Protein AF-A0A3P7PQA8-F1 (afdb_monomer)

Foldseek 3Di:
DADDDDDDDDDDVVPPVVVLVCQQVVPPDDPVDPRQEAEAEDQDAECQVEANHHPDHRQEYEYEHAHHHDCVRNYDPNHWDYFYLPDDDDPDPVVNVVSRVVRVVVRVVD

Radius of gyration: 13.87 Å; Cα contacts (8 Å, |Δi|>4): 162; chains: 1; bounding box: 32×35×35 Å

Solvent-accessible surface area (backbone atoms only — not comparable to full-atom values): 6742 Å² total; per-residue (Å²): 134,89,44,81,70,90,83,83,77,84,77,47,98,68,44,70,62,44,50,52,48,42,61,28,63,62,71,89,64,61,91,85,69,75,41,45,45,44,76,47,80,41,65,62,48,72,39,60,92,44,66,71,62,47,75,62,86,45,75,33,35,31,36,37,33,63,37,75,60,51,60,71,66,26,50,55,76,92,42,30,39,78,32,69,52,86,69,84,81,57,101,43,67,72,58,40,52,49,53,52,50,52,37,54,54,52,40,77,74,110

Secondary structure (DSSP, 8-state):
---------S--TTTHHHHHHHHHH-----TT----EEEEEE--SB-TT-----SS--SEEEEEE-SSSB-TTTS-TTTEEEEE--SPPPS-HHHHHHHHHHHHHHHT--

Sequence (110 aa):
MMAFRLLSTVHPPGGNEDVFLAINKNKTRVPDDKANCLVFLSAMTNVTEYKLDPVYDYDWIVAVKLAGGDFSGLVDKKRGTVVEVSEPFYDEENKNANIIYNAIRKGFQS

pLDDT: mean 77.58, std 13.38, range [44.66, 94.62]

Mean predicted aligned error: 7.68 Å

Structure (mmCIF, N/CA/C/O backbone):
data_AF-A0A3P7PQA8-F1
#
_entry.id   AF-A0A3P7PQA8-F1
#
loop_
_atom_site.group_PDB
_atom_site.id
_atom_site.type_symbol
_atom_site.label_atom_id
_atom_site.label_alt_id
_atom_site.label_comp_id
_atom_site.label_asym_id
_atom_site.label_entity_id
_atom_site.label_seq_id
_atom_site.pdbx_PDB_ins_code
_atom_site.Cartn_x
_atom_site.Cartn_y
_atom_site.Cartn_z
_atom_site.occupancy
_atom_site.B_iso_or_equiv
_atom_site.auth_seq_id
_atom_site.auth_comp_id
_atom_site.auth_asym_id
_atom_site.auth_atom_id
_atom_site.pdbx_PDB_model_num
ATOM 1 N N . MET A 1 1 ? 6.438 -18.444 1.799 1.00 44.66 1 MET A N 1
ATOM 2 C CA . MET A 1 1 ? 6.989 -17.612 2.890 1.00 44.66 1 MET A CA 1
ATOM 3 C C . MET A 1 1 ? 6.898 -16.166 2.427 1.00 44.66 1 MET A C 1
ATOM 5 O O . MET A 1 1 ? 7.478 -15.863 1.397 1.00 44.66 1 MET A O 1
ATOM 9 N N . MET A 1 2 ? 6.090 -15.321 3.077 1.00 49.44 2 MET A N 1
ATOM 10 C CA . MET A 1 2 ? 6.000 -13.893 2.732 1.00 49.44 2 MET A CA 1
ATOM 11 C C . MET A 1 2 ? 7.107 -13.142 3.472 1.00 49.44 2 MET A C 1
ATOM 13 O O . MET A 1 2 ? 7.122 -13.134 4.701 1.00 49.44 2 MET A O 1
ATOM 17 N N . ALA A 1 3 ? 8.032 -12.538 2.731 1.00 49.31 3 ALA A N 1
ATOM 18 C CA . ALA A 1 3 ? 9.006 -11.606 3.281 1.00 49.31 3 ALA A CA 1
ATOM 19 C C . ALA A 1 3 ? 8.458 -10.182 3.138 1.00 49.31 3 ALA A C 1
ATOM 21 O O . ALA A 1 3 ? 8.029 -9.791 2.052 1.00 49.31 3 ALA A O 1
ATOM 22 N N . PHE A 1 4 ? 8.475 -9.421 4.232 1.00 52.81 4 PHE A N 1
ATOM 23 C CA . PHE A 1 4 ? 8.078 -8.016 4.272 1.00 52.81 4 PHE A CA 1
ATOM 24 C C . PHE A 1 4 ? 9.304 -7.166 4.574 1.00 52.81 4 PHE A C 1
ATOM 26 O O . PHE A 1 4 ? 10.042 -7.455 5.514 1.00 52.81 4 PHE A O 1
ATOM 33 N N . ARG A 1 5 ? 9.508 -6.097 3.803 1.00 55.78 5 ARG A N 1
ATOM 34 C CA . ARG A 1 5 ? 10.509 -5.077 4.120 1.00 55.78 5 ARG A CA 1
ATOM 35 C C . ARG A 1 5 ? 9.801 -3.749 4.318 1.00 55.78 5 ARG A C 1
ATOM 37 O O . ARG A 1 5 ? 9.107 -3.283 3.418 1.00 55.78 5 ARG A O 1
ATOM 44 N N . LEU A 1 6 ? 9.984 -3.158 5.495 1.00 55.28 6 LEU A N 1
ATOM 45 C CA . LEU A 1 6 ? 9.442 -1.844 5.805 1.00 55.28 6 LEU A CA 1
ATOM 46 C C . LEU A 1 6 ? 10.293 -0.781 5.102 1.00 55.28 6 LEU A C 1
ATOM 48 O O . LEU A 1 6 ? 11.485 -0.645 5.379 1.00 55.28 6 LEU A O 1
ATOM 52 N N . LEU A 1 7 ? 9.683 -0.039 4.183 1.00 56.41 7 LEU A N 1
ATOM 53 C CA . LEU A 1 7 ? 10.243 1.196 3.647 1.00 56.41 7 LEU A CA 1
ATOM 54 C C . LEU A 1 7 ? 9.614 2.347 4.433 1.00 56.41 7 LEU A C 1
ATOM 56 O O . LEU A 1 7 ? 8.512 2.780 4.114 1.00 56.41 7 LEU A O 1
ATOM 60 N N . SER A 1 8 ? 10.273 2.804 5.500 1.00 50.94 8 SER A N 1
ATOM 61 C CA . SER A 1 8 ? 9.807 3.970 6.255 1.00 50.94 8 SER A CA 1
ATOM 62 C C . SER A 1 8 ? 10.512 5.230 5.759 1.00 50.94 8 SER A C 1
ATOM 64 O O . SER A 1 8 ? 11.721 5.373 5.937 1.00 50.94 8 SER A O 1
ATOM 66 N N . THR A 1 9 ? 9.762 6.170 5.193 1.00 52.25 9 THR A N 1
ATOM 67 C CA . THR A 1 9 ? 10.212 7.557 5.026 1.00 52.25 9 THR A CA 1
ATOM 68 C C . THR A 1 9 ? 9.350 8.436 5.917 1.00 52.25 9 THR A C 1
ATOM 70 O O . THR A 1 9 ? 8.212 8.755 5.577 1.00 52.25 9 THR A O 1
ATOM 73 N N . VAL A 1 10 ? 9.873 8.795 7.088 1.00 49.50 10 VAL A N 1
ATOM 74 C CA . VAL A 1 10 ? 9.241 9.775 7.974 1.00 49.50 10 VAL A CA 1
ATOM 75 C C . VAL A 1 10 ? 9.736 11.148 7.516 1.00 49.50 10 VAL A C 1
ATOM 77 O O . VAL A 1 10 ? 10.878 11.494 7.782 1.00 49.50 10 VAL A O 1
ATOM 80 N N . HIS A 1 11 ? 8.898 11.881 6.772 1.00 53.12 11 HIS A N 1
ATOM 81 C CA . HIS A 1 11 ? 9.152 13.252 6.291 1.00 53.12 11 HIS A CA 1
ATOM 82 C C . HIS A 1 11 ? 10.436 13.444 5.451 1.00 53.12 11 HIS A C 1
ATOM 84 O O . HIS A 1 11 ? 11.441 13.950 5.954 1.00 53.12 11 HIS A O 1
ATOM 90 N N . PRO A 1 12 ? 10.437 13.097 4.151 1.00 58.09 12 PRO A N 1
ATOM 91 C CA . PRO A 1 12 ? 11.517 13.533 3.276 1.00 58.09 12 PRO A CA 1
ATOM 92 C C . PRO A 1 12 ? 11.457 15.060 3.052 1.00 58.09 12 PRO A C 1
ATOM 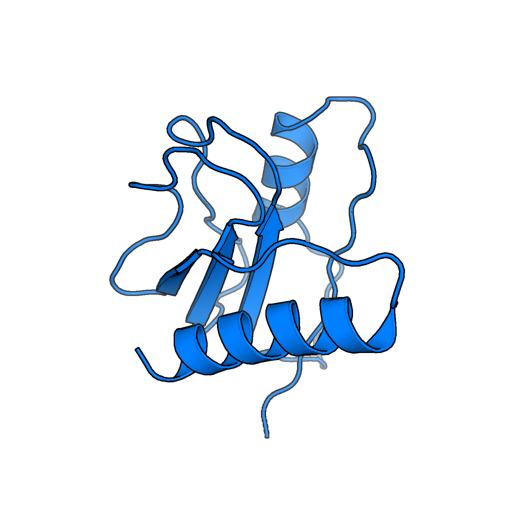94 O O . PRO A 1 12 ? 10.372 15.650 3.083 1.00 58.09 12 PRO A O 1
ATOM 97 N N . PRO A 1 13 ? 12.609 15.713 2.826 1.00 57.66 13 PRO A N 1
ATOM 98 C CA . PRO A 1 13 ? 12.714 17.171 2.737 1.00 57.66 13 PRO A CA 1
ATOM 99 C C . PRO A 1 13 ? 11.870 17.815 1.617 1.00 57.66 13 PRO A C 1
ATOM 101 O O . PRO A 1 13 ? 11.534 18.989 1.745 1.00 57.66 13 PRO A O 1
ATOM 104 N N . GLY A 1 14 ? 11.484 17.079 0.567 1.00 62.34 14 GLY A N 1
ATOM 105 C CA . GLY A 1 14 ? 10.586 17.526 -0.509 1.00 62.34 14 GLY A CA 1
ATOM 106 C C . GLY A 1 14 ? 9.121 17.085 -0.377 1.00 62.34 14 GLY A C 1
ATOM 107 O O . GLY A 1 14 ? 8.363 17.178 -1.339 1.00 62.34 14 GLY A O 1
ATOM 108 N N . GLY A 1 15 ? 8.682 16.609 0.793 1.00 71.81 15 GLY A N 1
ATOM 109 C CA . GLY A 1 15 ? 7.272 16.280 1.037 1.00 71.81 15 GLY A CA 1
ATOM 110 C C . GLY A 1 15 ? 6.790 15.013 0.316 1.00 71.81 15 GLY A C 1
ATOM 111 O O . GLY A 1 15 ? 7.522 14.035 0.186 1.00 71.81 15 GLY A O 1
ATOM 112 N N . ASN A 1 16 ? 5.525 14.981 -0.112 1.00 72.62 16 ASN A N 1
ATOM 113 C CA . ASN A 1 16 ? 4.900 13.758 -0.637 1.00 72.62 16 ASN A CA 1
ATOM 114 C C . ASN A 1 16 ? 5.569 13.254 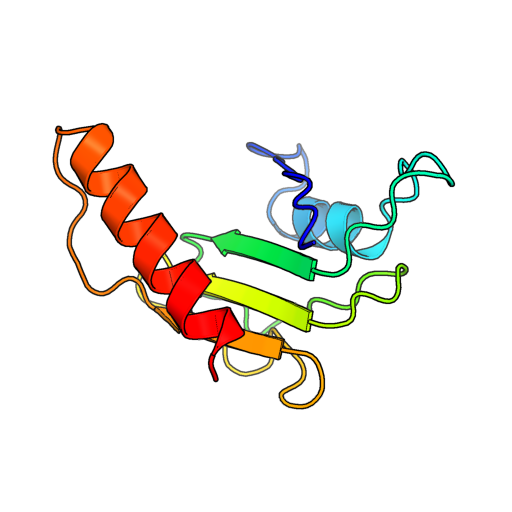-1.925 1.00 72.62 16 ASN A C 1
ATOM 116 O O . ASN A 1 16 ? 5.753 12.047 -2.077 1.00 72.62 16 ASN A O 1
ATOM 120 N N . GLU A 1 17 ? 5.975 14.163 -2.816 1.00 76.31 17 GLU A N 1
ATOM 121 C CA . GLU A 1 17 ? 6.636 13.829 -4.083 1.00 76.31 17 GLU A CA 1
ATOM 122 C C . GLU A 1 17 ? 7.898 12.991 -3.851 1.00 76.31 17 GLU A C 1
ATOM 124 O O . GLU A 1 17 ? 8.070 11.949 -4.482 1.00 76.31 17 GLU A O 1
ATOM 129 N N . ASP A 1 18 ? 8.721 13.368 -2.873 1.00 74.88 18 ASP A N 1
ATOM 130 C CA . ASP A 1 18 ? 9.938 12.637 -2.525 1.00 74.88 18 ASP A CA 1
ATOM 131 C C . ASP A 1 18 ? 9.655 11.237 -1.963 1.00 74.88 18 ASP A C 1
ATOM 133 O O . ASP A 1 18 ? 10.449 10.323 -2.186 1.00 74.88 18 ASP A O 1
ATOM 137 N N . VAL A 1 19 ? 8.532 11.032 -1.260 1.00 75.62 19 VAL A N 1
ATOM 138 C CA . VAL A 1 19 ? 8.125 9.695 -0.784 1.00 75.62 19 VAL A CA 1
ATOM 139 C C . VAL A 1 19 ? 7.834 8.788 -1.975 1.00 75.62 19 VAL A C 1
ATOM 141 O O . VAL A 1 19 ? 8.357 7.675 -2.052 1.00 75.62 19 VAL A O 1
ATOM 144 N N . PHE A 1 20 ? 7.026 9.261 -2.925 1.00 76.75 20 PHE A N 1
ATOM 145 C CA . PHE A 1 20 ? 6.698 8.499 -4.130 1.00 76.75 20 PHE A CA 1
ATOM 146 C C . PHE A 1 20 ? 7.920 8.297 -5.017 1.00 76.75 20 PHE A C 1
ATOM 148 O O . PHE A 1 20 ? 8.131 7.201 -5.534 1.00 76.75 20 PHE A O 1
ATOM 155 N N . LEU A 1 21 ? 8.770 9.316 -5.139 1.00 78.00 21 LEU A N 1
ATOM 156 C CA . LEU A 1 21 ? 10.039 9.229 -5.842 1.00 78.00 21 LEU A CA 1
ATOM 157 C C . LEU A 1 21 ? 10.939 8.170 -5.213 1.00 78.00 21 LEU A C 1
ATOM 159 O O . LEU A 1 21 ? 11.511 7.356 -5.934 1.00 78.00 21 LEU A O 1
ATOM 163 N N . ALA A 1 22 ? 11.040 8.159 -3.883 1.00 76.12 22 ALA A N 1
ATOM 164 C CA . ALA A 1 22 ? 11.790 7.161 -3.150 1.00 76.12 22 ALA A CA 1
ATOM 165 C C . ALA A 1 22 ? 11.202 5.779 -3.413 1.00 76.12 22 ALA A C 1
ATOM 167 O O . ALA A 1 22 ? 11.929 4.943 -3.914 1.00 76.12 22 ALA A O 1
ATOM 168 N N . ILE A 1 23 ? 9.912 5.529 -3.186 1.00 77.12 23 ILE A N 1
ATOM 169 C CA . ILE A 1 23 ? 9.297 4.208 -3.417 1.00 77.12 23 ILE A CA 1
ATOM 170 C C . ILE A 1 23 ? 9.501 3.737 -4.861 1.00 77.12 23 ILE A C 1
ATOM 172 O O . ILE A 1 23 ? 9.925 2.602 -5.089 1.00 77.12 23 ILE A O 1
ATOM 176 N N . ASN A 1 24 ? 9.258 4.623 -5.826 1.00 76.62 24 ASN A N 1
ATOM 177 C CA . ASN A 1 24 ? 9.318 4.276 -7.237 1.00 76.62 24 ASN A CA 1
ATOM 178 C C . ASN A 1 24 ? 10.763 4.076 -7.713 1.00 76.62 24 ASN A C 1
ATOM 180 O O . ASN A 1 24 ? 11.019 3.177 -8.505 1.00 76.62 24 ASN A O 1
ATOM 184 N N . LYS A 1 25 ? 11.734 4.849 -7.203 1.00 73.69 25 LYS A N 1
ATOM 185 C CA . LYS A 1 25 ? 13.150 4.785 -7.614 1.00 73.69 25 LYS A CA 1
ATOM 186 C C . LYS A 1 25 ? 14.062 4.034 -6.647 1.00 73.69 25 LYS A C 1
ATOM 188 O O . LYS A 1 25 ? 15.259 3.950 -6.929 1.00 73.69 25 LYS A O 1
ATOM 193 N N . ASN A 1 26 ? 13.569 3.530 -5.515 1.00 65.06 26 ASN A N 1
ATOM 194 C CA . ASN A 1 26 ? 14.429 2.945 -4.493 1.00 65.06 26 ASN A CA 1
ATOM 195 C C . ASN A 1 26 ? 15.146 1.739 -5.091 1.00 65.06 26 ASN A C 1
ATOM 197 O O . ASN A 1 26 ? 14.518 0.726 -5.356 1.00 65.06 26 ASN A O 1
ATOM 201 N N . LYS A 1 27 ? 16.464 1.839 -5.282 1.00 55.47 27 LYS A N 1
ATOM 202 C CA . LYS A 1 27 ? 17.321 0.735 -5.731 1.00 55.47 27 LYS A CA 1
ATOM 203 C C . LYS A 1 27 ? 18.057 0.056 -4.573 1.00 55.47 27 LYS A C 1
ATOM 205 O O . LYS A 1 27 ? 18.772 -0.903 -4.819 1.00 55.47 27 LYS A O 1
ATOM 210 N N . THR A 1 28 ? 17.864 0.482 -3.318 1.00 51.16 28 THR A N 1
ATOM 211 C CA . THR A 1 28 ? 18.608 0.008 -2.118 1.00 51.16 28 THR A CA 1
ATOM 212 C C . THR A 1 28 ? 18.215 -1.400 -1.641 1.00 51.16 28 THR A C 1
ATOM 214 O O . THR A 1 28 ? 18.337 -1.773 -0.466 1.00 51.16 28 THR A O 1
ATOM 217 N N . ARG A 1 29 ? 17.725 -2.227 -2.561 1.00 53.41 29 ARG A N 1
ATOM 218 C CA . ARG A 1 29 ? 17.501 -3.640 -2.315 1.00 53.41 29 ARG A CA 1
ATOM 219 C C . ARG A 1 29 ? 18.820 -4.384 -2.444 1.00 53.41 29 ARG A C 1
ATOM 221 O O . ARG A 1 29 ? 19.506 -4.259 -3.453 1.00 53.41 29 ARG A O 1
ATOM 228 N N . VAL A 1 30 ? 19.150 -5.159 -1.417 1.00 50.62 30 VAL A N 1
ATOM 229 C CA . VAL A 1 30 ? 20.173 -6.196 -1.528 1.00 50.62 30 VAL A CA 1
ATOM 230 C C . VAL A 1 30 ? 19.585 -7.281 -2.450 1.00 50.62 30 VAL A C 1
ATOM 232 O O . VAL A 1 30 ? 18.434 -7.664 -2.222 1.00 50.62 30 VAL A O 1
ATOM 235 N N . PRO A 1 31 ? 20.298 -7.733 -3.500 1.00 51.28 31 PRO A N 1
ATOM 236 C CA . PRO A 1 31 ? 19.775 -8.648 -4.525 1.00 51.28 31 PRO A CA 1
ATOM 237 C C . PRO A 1 31 ? 19.141 -9.948 -4.001 1.00 51.28 31 PRO A C 1
ATOM 239 O O . PRO A 1 31 ? 18.288 -10.519 -4.680 1.00 51.28 31 PRO A O 1
ATOM 242 N N . ASP A 1 32 ? 19.514 -10.381 -2.795 1.00 53.38 32 ASP A N 1
ATOM 243 C CA . ASP A 1 32 ? 19.097 -11.663 -2.220 1.00 53.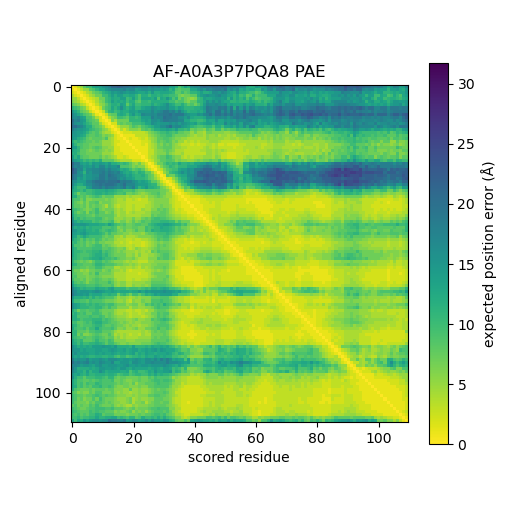38 32 ASP A CA 1
ATOM 244 C C . ASP A 1 32 ? 17.791 -11.607 -1.403 1.00 53.38 32 ASP A C 1
ATOM 246 O O . ASP A 1 32 ? 17.189 -12.649 -1.150 1.00 53.38 32 ASP A O 1
ATOM 250 N N . ASP A 1 33 ? 17.272 -10.416 -1.075 1.00 58.00 33 ASP A N 1
ATOM 251 C CA . ASP A 1 33 ? 16.018 -10.258 -0.319 1.00 58.00 33 ASP A CA 1
ATOM 252 C C . ASP A 1 33 ? 14.835 -9.927 -1.243 1.00 58.00 33 ASP A C 1
ATOM 254 O O . ASP A 1 33 ? 14.366 -8.782 -1.362 1.00 58.00 33 ASP A O 1
ATOM 258 N N . LYS A 1 34 ? 14.318 -10.965 -1.907 1.00 61.56 34 LYS A N 1
ATOM 259 C CA . LYS A 1 34 ? 13.078 -10.921 -2.699 1.00 61.56 34 LYS A CA 1
ATOM 260 C C . LYS A 1 34 ? 11.853 -10.813 -1.780 1.00 61.56 34 LYS A C 1
ATOM 262 O O . LYS A 1 34 ? 11.169 -11.791 -1.506 1.00 61.56 34 LYS A O 1
ATOM 267 N N . ALA A 1 35 ? 11.561 -9.620 -1.271 1.00 71.62 35 ALA A N 1
ATOM 268 C CA . ALA A 1 35 ? 10.226 -9.339 -0.732 1.00 71.62 35 ALA A CA 1
ATOM 269 C C . ALA A 1 35 ? 9.216 -9.318 -1.895 1.00 71.62 35 ALA A C 1
ATOM 271 O O . ALA A 1 35 ? 9.328 -8.516 -2.824 1.00 71.62 35 ALA A O 1
ATOM 272 N N . ASN A 1 36 ? 8.233 -10.199 -1.845 1.00 81.44 36 ASN A N 1
ATOM 273 C CA . ASN A 1 36 ? 7.258 -10.337 -2.924 1.00 81.44 36 ASN A CA 1
ATOM 274 C C . ASN A 1 36 ? 6.174 -9.254 -2.871 1.00 81.44 36 ASN A C 1
ATOM 276 O O . ASN A 1 36 ? 5.483 -9.024 -3.853 1.00 81.44 36 ASN A O 1
ATOM 280 N N . CYS A 1 37 ? 6.041 -8.559 -1.739 1.00 84.62 37 CYS A N 1
ATOM 281 C CA . CYS A 1 37 ? 4.950 -7.622 -1.508 1.00 84.62 37 CYS A CA 1
ATOM 282 C C . CYS A 1 37 ? 5.449 -6.237 -1.089 1.00 84.62 37 CYS A C 1
ATOM 284 O O . CYS A 1 37 ? 6.433 -6.116 -0.351 1.00 84.62 37 CYS A O 1
ATOM 286 N N . LEU A 1 38 ? 4.718 -5.203 -1.505 1.00 86.31 38 LEU A N 1
ATOM 287 C CA . LEU A 1 38 ? 4.877 -3.830 -1.030 1.00 86.31 38 LEU A CA 1
ATOM 288 C C . LEU A 1 38 ? 3.662 -3.449 -0.184 1.00 86.31 38 LEU A C 1
ATOM 290 O O . LEU A 1 38 ? 2.524 -3.633 -0.609 1.00 86.31 38 LEU A O 1
ATOM 294 N N . VAL A 1 39 ? 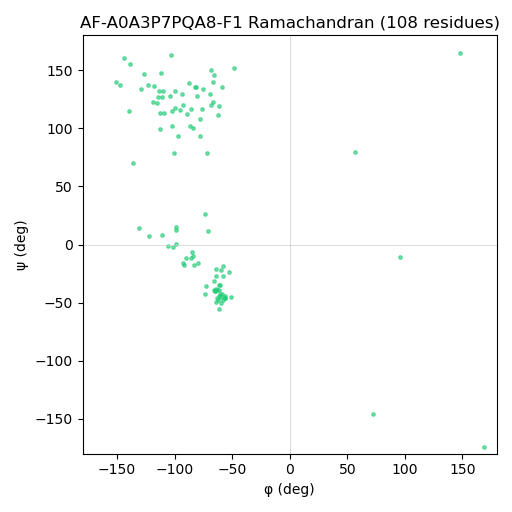3.902 -2.881 0.995 1.00 88.81 39 VAL A N 1
ATOM 295 C CA . VAL A 1 39 ? 2.848 -2.271 1.812 1.00 88.81 39 VAL A CA 1
ATOM 296 C C . VAL A 1 39 ? 3.131 -0.779 1.914 1.00 88.81 39 VAL A C 1
ATOM 298 O O . VAL A 1 39 ? 4.196 -0.384 2.384 1.00 88.81 39 VAL A O 1
ATOM 301 N N . PHE A 1 40 ? 2.183 0.040 1.472 1.00 88.19 40 PHE A N 1
ATOM 302 C CA . PHE A 1 40 ? 2.239 1.495 1.576 1.00 88.19 40 PHE A CA 1
ATOM 303 C C . PHE A 1 40 ? 1.216 1.959 2.606 1.00 88.19 40 PHE A C 1
ATOM 305 O O . PHE A 1 40 ? 0.023 1.806 2.378 1.00 88.19 40 PHE A O 1
ATOM 312 N N . LEU A 1 41 ? 1.657 2.510 3.734 1.00 88.00 41 LEU A N 1
ATOM 313 C CA . LEU A 1 41 ? 0.766 3.042 4.765 1.00 88.00 41 LEU A CA 1
ATOM 314 C C . LEU A 1 41 ? 0.755 4.564 4.686 1.00 88.00 41 LEU A C 1
ATOM 316 O O . LEU A 1 41 ? 1.818 5.182 4.711 1.00 88.00 41 LEU A O 1
ATOM 320 N N . SER A 1 42 ? -0.428 5.169 4.609 1.00 84.75 42 SER A N 1
ATOM 321 C CA . SER A 1 42 ? -0.537 6.619 4.488 1.00 84.75 42 SER A CA 1
ATOM 322 C C . SER A 1 42 ? -1.775 7.179 5.176 1.00 84.75 42 SER A C 1
ATOM 324 O O . SER A 1 42 ? -2.874 6.640 5.060 1.00 84.75 42 SER A O 1
ATOM 326 N N . ALA A 1 43 ? -1.580 8.299 5.872 1.00 84.56 43 ALA A N 1
ATOM 327 C CA . ALA A 1 43 ? -2.638 9.151 6.412 1.00 84.56 43 ALA A CA 1
ATOM 328 C C . ALA A 1 43 ? -2.914 10.376 5.513 1.00 84.56 43 ALA A C 1
ATOM 330 O O . ALA A 1 43 ? -3.570 11.323 5.939 1.00 84.56 43 ALA A O 1
ATOM 331 N N . MET A 1 44 ? -2.381 10.396 4.286 1.00 82.88 44 MET A N 1
ATOM 332 C CA . MET A 1 44 ? -2.646 11.469 3.325 1.00 82.88 44 MET A CA 1
ATOM 333 C C . MET A 1 44 ? -4.113 11.445 2.896 1.00 82.88 44 MET A C 1
ATOM 335 O O . MET A 1 44 ? -4.671 10.381 2.646 1.00 82.88 44 MET A O 1
ATOM 339 N N . THR A 1 45 ? -4.725 12.619 2.768 1.00 79.56 45 THR A N 1
ATOM 340 C CA . THR A 1 45 ? -6.146 12.753 2.413 1.00 79.56 45 THR A CA 1
ATOM 341 C C . THR A 1 45 ? -6.389 12.877 0.908 1.00 79.56 45 THR A C 1
ATO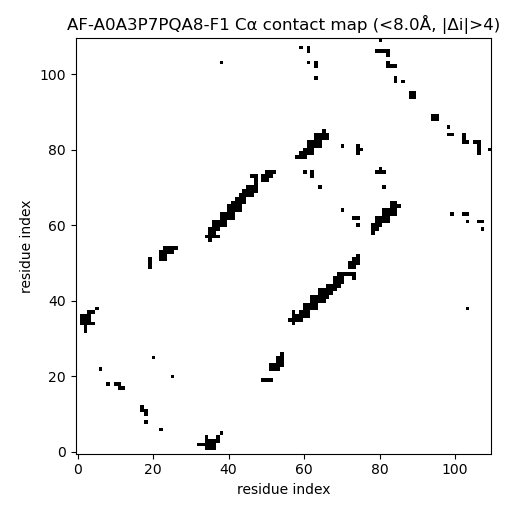M 343 O O . THR A 1 45 ? -7.501 12.641 0.440 1.00 79.56 45 THR A O 1
ATOM 346 N N . ASN A 1 46 ? -5.359 13.217 0.132 1.00 73.75 46 ASN A N 1
ATOM 347 C CA . ASN A 1 46 ? -5.437 13.307 -1.319 1.00 73.75 46 ASN A CA 1
ATOM 348 C C . ASN A 1 46 ? -4.168 12.728 -1.947 1.00 73.75 46 ASN A C 1
ATOM 350 O O . ASN A 1 46 ? -3.078 13.256 -1.736 1.00 73.75 46 ASN A O 1
ATOM 354 N N . VAL A 1 47 ? -4.315 11.629 -2.686 1.00 79.50 47 VAL A N 1
ATOM 355 C CA . VAL A 1 47 ? -3.207 10.971 -3.393 1.00 79.50 47 VAL A CA 1
ATOM 356 C C . VAL A 1 47 ? -3.547 10.665 -4.851 1.00 79.50 47 VAL A C 1
ATOM 358 O O . VAL A 1 47 ? -2.824 9.916 -5.497 1.00 79.50 47 VAL A O 1
ATOM 361 N N . THR A 1 48 ? -4.620 11.247 -5.393 1.00 79.69 48 THR A N 1
ATOM 362 C CA . THR A 1 48 ? -5.104 10.953 -6.755 1.00 79.69 48 THR A CA 1
ATOM 363 C C . THR A 1 48 ? -4.116 11.355 -7.850 1.00 79.69 48 THR A C 1
ATOM 365 O O . THR A 1 48 ? -4.192 10.860 -8.970 1.00 79.69 48 THR A O 1
ATOM 368 N N . GLU A 1 49 ? -3.195 12.269 -7.541 1.00 82.56 49 GLU A N 1
ATOM 369 C CA . GLU A 1 49 ? -2.125 12.714 -8.441 1.00 82.56 49 GLU A CA 1
ATOM 370 C C . GLU A 1 49 ? -0.889 11.796 -8.421 1.00 82.56 49 GLU A C 1
ATOM 372 O O . GLU A 1 49 ? -0.012 11.925 -9.274 1.00 82.56 49 GLU A O 1
ATOM 377 N N . TYR A 1 50 ? -0.827 10.842 -7.486 1.00 83.94 50 TYR A N 1
ATOM 378 C CA . TYR A 1 50 ? 0.296 9.924 -7.334 1.00 83.94 50 TYR A CA 1
ATOM 379 C C . TYR A 1 50 ? -0.095 8.494 -7.688 1.00 83.94 50 TYR A C 1
ATOM 381 O O . TYR A 1 50 ? -1.205 8.028 -7.434 1.00 83.94 50 TYR A O 1
ATOM 389 N N . LYS A 1 51 ? 0.875 7.761 -8.233 1.00 89.38 51 LYS A N 1
ATOM 390 C CA . LYS A 1 51 ? 0.752 6.335 -8.515 1.00 89.38 51 LYS A CA 1
ATOM 391 C C . LYS A 1 51 ? 1.945 5.587 -7.938 1.00 89.38 51 LYS A C 1
ATOM 393 O O . LYS A 1 51 ? 3.097 5.993 -8.115 1.00 89.38 51 LYS A O 1
ATOM 398 N N . LEU A 1 52 ? 1.655 4.481 -7.263 1.00 88.06 52 LEU A N 1
ATOM 399 C CA . LEU A 1 52 ? 2.659 3.510 -6.863 1.00 88.06 52 LEU A CA 1
ATOM 400 C C . LEU A 1 52 ? 3.019 2.673 -8.088 1.00 88.06 52 LEU A C 1
ATOM 402 O O . LEU A 1 52 ? 2.231 1.848 -8.552 1.00 88.06 52 LEU A O 1
ATOM 406 N N . ASP A 1 53 ? 4.215 2.917 -8.608 1.00 87.56 53 ASP A N 1
ATOM 407 C CA . ASP A 1 53 ? 4.808 2.167 -9.711 1.00 87.56 53 ASP A CA 1
ATOM 408 C C . ASP A 1 53 ? 6.276 1.876 -9.370 1.00 87.56 53 ASP A C 1
ATOM 410 O O . ASP A 1 53 ? 7.198 2.516 -9.889 1.00 87.56 53 ASP A O 1
ATOM 414 N N . PRO A 1 54 ? 6.509 0.984 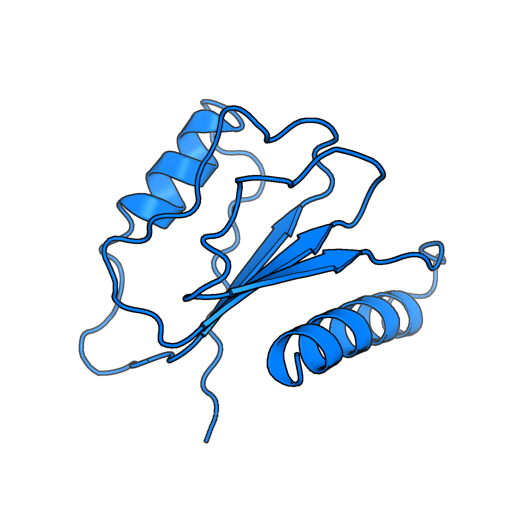-8.389 1.00 84.25 54 PRO A N 1
ATOM 415 C CA . PRO A 1 54 ? 7.853 0.614 -7.986 1.00 84.25 54 PRO A CA 1
ATOM 416 C C . PRO A 1 54 ? 8.636 0.020 -9.159 1.00 84.25 54 PRO A C 1
ATOM 418 O O . PRO A 1 54 ? 8.150 -0.868 -9.854 1.00 84.25 54 PRO A O 1
ATOM 421 N N . VAL A 1 55 ? 9.893 0.451 -9.325 1.00 80.56 55 VAL A N 1
ATOM 422 C CA . VAL A 1 55 ? 10.834 -0.143 -10.296 1.00 80.56 55 VAL A CA 1
ATOM 423 C C . VAL A 1 55 ? 11.039 -1.642 -10.050 1.00 80.56 55 VAL A C 1
ATOM 425 O O . VAL A 1 55 ? 11.354 -2.386 -10.978 1.00 80.56 55 VAL A O 1
ATOM 428 N N . TYR A 1 56 ? 10.868 -2.096 -8.807 1.00 77.81 56 TYR A N 1
ATOM 429 C CA . TYR A 1 56 ? 10.853 -3.517 -8.492 1.00 77.81 56 TYR A CA 1
ATOM 430 C C . TYR A 1 56 ? 9.491 -4.136 -8.767 1.00 77.81 56 TYR A C 1
ATOM 432 O O . TYR A 1 56 ? 8.456 -3.607 -8.360 1.00 77.81 56 TYR A O 1
ATOM 440 N N . ASP A 1 57 ? 9.519 -5.311 -9.389 1.00 79.94 57 ASP A N 1
ATOM 441 C CA . ASP A 1 57 ? 8.318 -6.095 -9.623 1.00 79.94 57 ASP A CA 1
ATOM 442 C C . ASP A 1 57 ? 7.906 -6.805 -8.331 1.00 79.94 57 ASP A C 1
ATOM 444 O O . ASP A 1 57 ? 8.446 -7.848 -7.962 1.00 79.94 57 ASP A O 1
ATOM 448 N N . TYR A 1 58 ? 7.021 -6.156 -7.580 1.00 83.50 58 TYR A N 1
ATOM 449 C CA . TYR A 1 58 ? 6.312 -6.785 -6.477 1.00 83.50 58 TYR A CA 1
ATOM 450 C C . TYR A 1 58 ? 5.117 -7.553 -7.044 1.00 83.50 58 TYR A C 1
ATOM 452 O O . TYR A 1 58 ? 4.360 -7.007 -7.848 1.00 83.50 58 TYR A O 1
ATOM 460 N N . ASP A 1 59 ? 4.918 -8.780 -6.566 1.00 86.69 59 ASP A N 1
ATOM 461 C CA . ASP A 1 59 ? 3.775 -9.626 -6.916 1.00 86.69 59 ASP A CA 1
ATOM 462 C C . ASP A 1 59 ? 2.454 -8.952 -6.511 1.00 86.69 59 ASP A C 1
ATOM 464 O O . ASP A 1 59 ? 1.438 -9.097 -7.191 1.00 86.69 59 ASP A O 1
ATOM 468 N N . TRP A 1 60 ? 2.464 -8.214 -5.393 1.00 89.75 60 TRP A N 1
ATOM 469 C CA . TRP A 1 60 ? 1.278 -7.539 -4.871 1.00 89.75 60 TRP A CA 1
ATOM 470 C C . TRP A 1 60 ? 1.600 -6.272 -4.075 1.00 89.75 60 TRP A C 1
ATOM 472 O O . TRP A 1 60 ? 2.530 -6.239 -3.260 1.00 89.75 60 TRP A O 1
ATOM 482 N N . ILE A 1 61 ? 0.782 -5.238 -4.265 1.00 90.69 61 ILE A N 1
ATOM 483 C CA . ILE A 1 61 ? 0.857 -3.966 -3.544 1.00 90.69 61 ILE A CA 1
ATOM 484 C C . ILE A 1 61 ? -0.395 -3.800 -2.676 1.00 90.69 61 ILE A C 1
ATOM 486 O O . ILE A 1 61 ? -1.519 -3.851 -3.167 1.00 90.69 61 ILE A O 1
ATOM 490 N N . VAL A 1 62 ? -0.213 -3.542 -1.383 1.00 92.06 62 VAL A N 1
ATOM 491 C CA . VAL A 1 62 ? -1.303 -3.175 -0.470 1.00 92.06 62 VAL A CA 1
ATOM 492 C C . VAL A 1 62 ? -1.108 -1.733 -0.030 1.00 92.06 62 VAL A C 1
ATOM 494 O O . VAL A 1 62 ? -0.162 -1.423 0.693 1.00 92.06 62 VAL A O 1
ATOM 497 N N . ALA A 1 63 ? -2.010 -0.849 -0.443 1.00 91.38 63 ALA A N 1
ATOM 498 C CA . ALA A 1 63 ? -2.072 0.510 0.076 1.00 91.38 63 ALA A CA 1
ATOM 499 C C . ALA A 1 63 ? -3.055 0.569 1.251 1.00 91.38 63 ALA A C 1
ATOM 501 O O . ALA A 1 63 ? -4.235 0.269 1.101 1.00 91.38 63 ALA A O 1
ATOM 502 N N . VAL A 1 64 ? -2.564 0.954 2.423 1.00 91.00 64 VAL A N 1
ATOM 503 C CA . VAL A 1 64 ? -3.329 1.102 3.657 1.00 91.00 64 VAL A CA 1
ATOM 504 C C . VAL A 1 64 ? -3.605 2.579 3.889 1.00 91.00 64 VAL A C 1
ATOM 506 O O . VAL A 1 64 ? -2.694 3.375 4.127 1.00 91.00 64 VAL A O 1
ATOM 509 N N . LYS A 1 65 ? -4.882 2.927 3.844 1.00 89.81 65 LYS A N 1
ATOM 510 C CA . LYS A 1 65 ? -5.405 4.256 4.125 1.00 89.81 65 LYS A CA 1
ATOM 511 C C . LYS A 1 65 ? -5.713 4.364 5.622 1.00 89.81 65 LYS A C 1
ATOM 513 O O . LYS A 1 65 ? -6.607 3.679 6.114 1.00 89.81 65 LYS A O 1
ATOM 518 N N . LEU A 1 66 ? -4.951 5.197 6.335 1.00 86.25 66 LEU A N 1
ATOM 519 C CA . LEU A 1 66 ? -5.075 5.431 7.784 1.00 86.25 66 LEU A CA 1
ATOM 520 C C . LEU A 1 66 ? -5.997 6.612 8.127 1.00 86.25 66 LEU A C 1
ATOM 522 O O . LEU A 1 66 ? -6.411 6.755 9.272 1.00 86.25 66 LEU A O 1
ATOM 526 N N . ALA A 1 67 ? -6.298 7.469 7.152 1.00 78.50 67 ALA A N 1
ATOM 527 C CA . ALA A 1 67 ? -7.196 8.609 7.293 1.00 78.50 67 ALA A CA 1
ATOM 528 C C . ALA A 1 67 ? -8.084 8.727 6.048 1.00 78.50 67 ALA A C 1
ATOM 530 O O . ALA A 1 67 ? -7.703 8.258 4.977 1.00 78.50 67 ALA A O 1
ATOM 531 N N . GLY A 1 68 ? -9.263 9.347 6.178 1.00 70.81 68 GLY A N 1
ATOM 532 C CA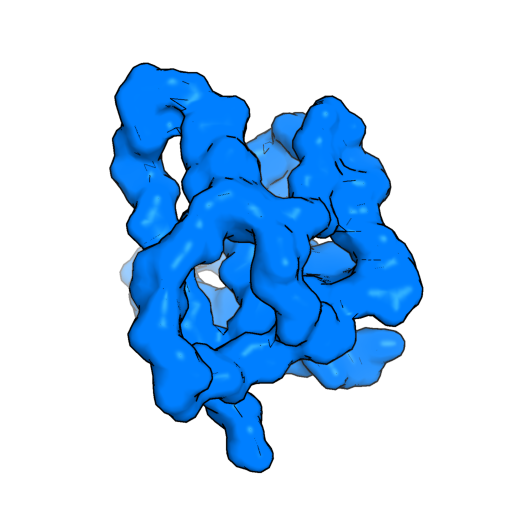 . GLY A 1 68 ? -10.174 9.616 5.056 1.00 70.81 68 GLY A CA 1
ATOM 533 C C . GLY A 1 68 ? -9.463 10.253 3.847 1.00 70.81 68 GLY A C 1
ATOM 534 O O . GLY A 1 68 ? -8.453 10.923 4.011 1.00 70.81 68 GLY A O 1
ATOM 535 N N . GLY A 1 69 ? -9.961 10.035 2.627 1.00 79.75 69 GLY A N 1
ATOM 536 C CA . GLY A 1 69 ? -9.271 10.449 1.400 1.00 79.75 69 GLY A CA 1
ATOM 537 C C . GLY A 1 69 ? -9.506 9.531 0.204 1.00 79.75 69 GLY A C 1
ATOM 538 O O . GLY A 1 69 ? -9.992 8.407 0.364 1.00 79.75 69 GLY A O 1
ATOM 539 N N . ASP A 1 70 ? -9.172 10.018 -0.989 1.00 85.94 70 ASP A N 1
ATOM 540 C CA . ASP A 1 70 ? -9.320 9.265 -2.235 1.00 85.94 70 ASP A CA 1
ATOM 541 C C . ASP A 1 70 ? -7.985 8.647 -2.674 1.00 85.94 70 ASP A C 1
ATOM 543 O O . ASP A 1 70 ? -7.004 9.345 -2.927 1.00 85.94 70 ASP A O 1
ATOM 547 N N . PHE A 1 71 ? -7.964 7.314 -2.718 1.00 89.62 71 PHE A N 1
ATOM 548 C CA . PHE A 1 71 ? -6.837 6.478 -3.149 1.00 89.62 71 PHE A CA 1
ATOM 549 C C . PHE A 1 71 ? -7.156 5.773 -4.477 1.00 89.62 71 PHE A C 1
ATOM 551 O O . PHE A 1 71 ? -6.418 4.886 -4.920 1.00 89.62 71 PHE A O 1
ATOM 558 N N . SER A 1 72 ? -8.276 6.130 -5.113 1.00 82.31 72 SER A N 1
ATOM 559 C CA . SER A 1 72 ? -8.634 5.622 -6.425 1.00 82.31 72 SER A CA 1
ATOM 560 C C . SER A 1 72 ? -7.556 6.044 -7.429 1.00 82.31 72 SER A C 1
ATOM 562 O O . SER A 1 72 ? -7.230 7.213 -7.587 1.00 82.31 72 SER A O 1
ATOM 564 N N . GLY A 1 73 ? -6.912 5.054 -8.049 1.00 86.88 73 GLY A N 1
ATOM 565 C CA . GLY A 1 73 ? -5.805 5.280 -8.985 1.00 86.88 73 GLY A CA 1
ATOM 566 C C . GLY A 1 73 ? -4.398 5.174 -8.390 1.00 86.88 73 GLY A C 1
ATOM 567 O O . GLY A 1 73 ? -3.452 5.049 -9.166 1.00 86.88 73 GLY A O 1
ATOM 568 N N . LEU A 1 74 ? -4.250 5.109 -7.060 1.00 90.81 74 LEU A N 1
ATOM 569 C CA . LEU A 1 74 ? -2.934 4.964 -6.426 1.00 90.81 74 LEU A CA 1
ATOM 570 C C . LEU A 1 74 ? -2.255 3.638 -6.797 1.00 90.81 74 LEU A C 1
ATOM 572 O O . LEU A 1 74 ? -1.044 3.585 -7.004 1.00 90.81 74 LEU A O 1
ATOM 576 N N . VAL A 1 75 ? -3.044 2.565 -6.870 1.00 90.94 75 VAL A N 1
ATOM 577 C CA . VAL A 1 75 ? -2.587 1.204 -7.168 1.00 90.94 75 VAL A CA 1
ATOM 578 C C . VAL A 1 75 ? -3.331 0.682 -8.394 1.00 90.94 75 VAL A C 1
ATOM 580 O O . VAL A 1 75 ? -4.545 0.856 -8.521 1.00 90.94 75 VAL A O 1
ATOM 583 N N . ASP A 1 76 ? -2.609 0.027 -9.305 1.00 90.25 76 ASP A N 1
ATOM 584 C CA . ASP A 1 76 ? -3.234 -0.720 -10.398 1.00 90.25 76 ASP A CA 1
ATOM 585 C C . ASP A 1 76 ? -3.998 -1.921 -9.823 1.00 90.25 76 ASP A C 1
ATOM 587 O O . ASP A 1 76 ? -3.404 -2.778 -9.170 1.00 90.25 76 ASP A O 1
ATOM 591 N N . LYS A 1 77 ? -5.304 -2.013 -10.102 1.00 87.44 77 LYS A N 1
ATOM 592 C CA . LYS A 1 77 ? -6.186 -3.085 -9.605 1.00 87.44 77 LYS A CA 1
ATOM 593 C C . LYS A 1 77 ? -5.727 -4.495 -9.993 1.00 87.44 77 LYS A C 1
ATOM 595 O O . LYS A 1 77 ? -6.180 -5.459 -9.391 1.00 87.44 77 LYS A O 1
ATOM 600 N N . LYS A 1 78 ? -4.867 -4.638 -11.007 1.00 89.81 78 LYS A N 1
ATOM 601 C CA . LYS A 1 78 ? -4.278 -5.929 -11.396 1.00 89.81 78 LYS A CA 1
ATOM 602 C C . LYS A 1 78 ? -3.055 -6.319 -10.564 1.00 89.81 78 LYS A C 1
ATOM 604 O O . LYS A 1 78 ? -2.648 -7.473 -10.616 1.00 89.81 78 LYS A O 1
ATOM 609 N N . ARG A 1 79 ? -2.442 -5.364 -9.860 1.00 89.31 79 ARG A N 1
ATOM 610 C CA . ARG A 1 79 ? -1.181 -5.531 -9.117 1.00 89.31 79 ARG A CA 1
ATOM 611 C C . ARG A 1 79 ? -1.320 -5.200 -7.633 1.00 89.31 79 ARG A C 1
ATOM 613 O O . ARG A 1 79 ? -0.318 -5.132 -6.923 1.00 89.31 79 ARG A O 1
ATOM 620 N N . GLY A 1 80 ? -2.5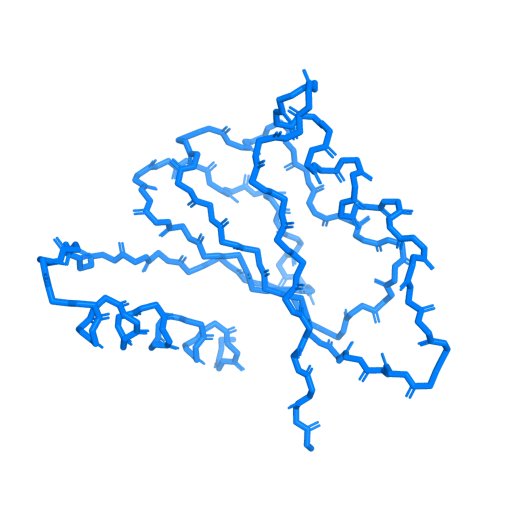33 -4.956 -7.152 1.00 92.38 80 GLY A N 1
ATOM 621 C CA . GLY A 1 80 ? -2.730 -4.618 -5.760 1.00 92.38 80 GLY A CA 1
ATOM 622 C C . GLY A 1 80 ? -4.115 -4.110 -5.413 1.00 92.38 80 GLY A C 1
ATOM 623 O O . GLY A 1 80 ? -5.031 -4.067 -6.235 1.00 92.38 80 GLY A O 1
ATOM 624 N N . THR A 1 81 ? -4.241 -3.699 -4.158 1.00 94.62 81 THR A N 1
ATOM 625 C CA . THR A 1 81 ? -5.497 -3.247 -3.574 1.00 94.62 81 THR A CA 1
ATOM 626 C C . THR A 1 81 ? -5.287 -2.098 -2.597 1.00 94.62 81 THR A C 1
ATOM 628 O O . THR A 1 81 ? -4.187 -1.873 -2.082 1.00 94.62 81 THR A O 1
ATOM 631 N N . VAL A 1 82 ? -6.372 -1.377 -2.334 1.00 92.50 82 VAL A N 1
ATOM 632 C CA . VAL A 1 82 ? -6.439 -0.330 -1.319 1.00 92.50 82 VAL A CA 1
ATOM 633 C C . VAL A 1 82 ? -7.346 -0.821 -0.199 1.00 92.50 82 VAL A C 1
ATOM 635 O O . VAL A 1 82 ? -8.486 -1.214 -0.441 1.00 92.50 82 VAL A O 1
ATOM 638 N N . VAL A 1 83 ? -6.848 -0.773 1.030 1.00 92.38 83 VAL A N 1
ATOM 639 C CA . VAL A 1 83 ? -7.598 -1.103 2.241 1.00 92.38 83 VAL A CA 1
ATOM 640 C C . VAL A 1 83 ? -7.688 0.118 3.141 1.00 92.38 83 VAL A C 1
ATOM 642 O O . VAL A 1 83 ? -6.710 0.833 3.343 1.00 92.38 83 VAL A O 1
ATOM 645 N N . GLU A 1 84 ? -8.871 0.357 3.689 1.00 90.94 84 GLU A N 1
ATOM 646 C CA . GLU A 1 84 ? -9.112 1.436 4.640 1.00 90.94 84 GLU A CA 1
ATOM 647 C C . GLU A 1 84 ? -9.119 0.893 6.065 1.00 90.94 84 GLU A C 1
ATOM 649 O O . GLU A 1 84 ? -9.776 -0.108 6.362 1.00 90.94 84 GLU A O 1
ATOM 654 N N . VAL A 1 85 ? -8.382 1.570 6.941 1.00 89.81 85 VAL A N 1
ATOM 655 C CA . VAL A 1 85 ? -8.467 1.377 8.383 1.00 89.81 85 VAL A CA 1
ATOM 656 C C . VAL A 1 85 ? -9.625 2.230 8.885 1.00 89.81 85 VAL A C 1
ATOM 658 O O . VAL A 1 85 ? -9.508 3.442 9.023 1.00 89.81 85 VAL A O 1
ATOM 661 N N . SER A 1 86 ? -10.769 1.588 9.112 1.00 78.06 86 SER A N 1
ATOM 662 C CA . SER A 1 86 ? -11.992 2.250 9.580 1.00 78.06 86 SER A CA 1
ATOM 663 C C . SER A 1 86 ? -12.070 2.396 11.102 1.00 78.06 86 SER A C 1
ATOM 665 O O . SER A 1 86 ? -12.966 3.068 11.606 1.00 78.06 86 SER A O 1
ATOM 667 N N . GLU A 1 87 ? -11.186 1.727 11.842 1.00 79.94 87 GLU A N 1
ATOM 668 C CA . GLU A 1 87 ? -11.174 1.767 13.304 1.00 79.94 87 GLU A CA 1
ATOM 669 C C . GLU A 1 87 ? -10.335 2.949 13.813 1.00 79.94 87 GLU A C 1
ATOM 671 O O . GLU A 1 87 ? -9.264 3.217 13.263 1.00 79.94 87 GLU A O 1
ATOM 676 N N . PRO A 1 88 ? -10.791 3.659 14.861 1.00 76.25 88 PRO A N 1
ATOM 677 C CA . PRO A 1 88 ? -10.017 4.736 15.458 1.00 76.25 88 PRO A CA 1
ATOM 678 C C . PRO A 1 88 ? -8.747 4.188 16.114 1.00 76.25 88 PRO A C 1
ATOM 680 O O . PRO A 1 88 ? -8.744 3.103 16.699 1.00 76.25 88 PRO A O 1
ATOM 683 N N . PHE A 1 89 ? -7.678 4.978 16.060 1.00 79.25 89 PHE A N 1
ATOM 684 C CA . PHE A 1 89 ? -6.468 4.702 16.824 1.00 79.25 89 PHE A CA 1
ATOM 685 C C . PHE A 1 89 ? -6.692 5.066 18.298 1.00 79.25 89 PHE A C 1
ATOM 687 O O . PHE A 1 89 ? -7.236 6.124 18.612 1.00 79.25 89 PHE A O 1
ATOM 694 N N . TYR A 1 90 ? -6.295 4.168 19.193 1.00 77.44 90 TYR A N 1
ATOM 695 C CA . TYR A 1 90 ? -6.372 4.308 20.647 1.00 77.44 90 TYR A CA 1
ATOM 696 C C . TYR A 1 90 ? -4.984 4.646 21.214 1.00 77.44 90 TYR A C 1
ATOM 698 O O . TYR A 1 90 ? -3.981 4.353 20.574 1.00 77.44 90 TYR A O 1
ATOM 706 N N . ASP A 1 91 ? -4.877 5.142 22.448 1.00 75.56 91 ASP A N 1
ATOM 707 C CA . ASP A 1 91 ? -3.570 5.321 23.126 1.00 75.56 91 ASP A CA 1
ATOM 708 C C . ASP A 1 91 ? -2.907 3.986 23.544 1.00 75.56 91 ASP A C 1
ATOM 710 O O . ASP A 1 91 ? -1.919 3.946 24.275 1.00 75.56 91 ASP A O 1
ATOM 714 N N . GLU A 1 92 ? -3.439 2.863 23.060 1.00 84.12 92 GLU A N 1
ATOM 715 C CA . GLU A 1 92 ? -2.907 1.522 23.252 1.00 84.12 92 GLU A CA 1
ATOM 716 C C . GLU A 1 92 ? -2.167 1.066 21.987 1.00 84.12 92 GLU A C 1
ATOM 718 O O . GLU A 1 92 ? -2.774 0.619 21.009 1.00 84.12 92 GLU A O 1
ATOM 723 N N . GLU A 1 93 ? -0.835 1.133 22.017 1.00 76.50 93 GLU A N 1
ATOM 724 C CA . GLU A 1 93 ? 0.045 0.777 20.893 1.00 76.50 93 GLU A CA 1
ATOM 725 C C . GLU A 1 93 ? -0.266 -0.612 20.303 1.00 76.50 93 GLU A C 1
ATOM 727 O O . GLU A 1 93 ? -0.423 -0.765 19.089 1.00 76.50 93 GLU A O 1
ATOM 732 N N . ASN A 1 94 ? -0.462 -1.615 21.166 1.00 75.81 94 ASN A N 1
ATOM 733 C CA . ASN A 1 94 ? -0.786 -2.986 20.755 1.00 75.81 94 ASN A CA 1
ATOM 734 C C . ASN A 1 94 ? -2.106 -3.075 19.977 1.00 75.81 94 ASN A C 1
ATOM 736 O O . ASN A 1 94 ? -2.247 -3.882 19.056 1.00 75.81 94 ASN A O 1
ATOM 740 N N . LYS A 1 95 ? -3.087 -2.243 20.333 1.00 81.50 95 LYS A N 1
ATOM 741 C CA . LYS A 1 95 ? -4.391 -2.220 19.674 1.00 81.50 95 LYS A CA 1
ATOM 742 C C . LYS A 1 95 ? -4.284 -1.581 18.292 1.00 81.50 95 LYS A C 1
ATOM 744 O O . LYS A 1 95 ? -4.785 -2.146 17.323 1.00 81.50 95 LYS A O 1
ATOM 749 N N . ASN A 1 96 ? -3.539 -0.483 18.181 1.00 82.94 96 ASN A N 1
ATOM 750 C CA . ASN A 1 96 ? -3.266 0.185 16.907 1.00 82.94 96 ASN A CA 1
ATOM 751 C C . ASN A 1 96 ? -2.513 -0.716 15.927 1.00 82.94 96 ASN A C 1
ATOM 753 O O . ASN A 1 96 ? -2.879 -0.803 14.753 1.00 82.94 96 ASN A O 1
ATOM 757 N N . ALA A 1 97 ? -1.494 -1.427 16.413 1.00 84.44 97 ALA A N 1
ATOM 758 C CA . ALA A 1 97 ? -0.738 -2.373 15.603 1.00 84.44 97 ALA A CA 1
ATOM 759 C C . ALA A 1 97 ? -1.636 -3.498 15.062 1.00 84.44 97 ALA A C 1
ATOM 761 O O . ALA A 1 97 ? -1.561 -3.830 13.879 1.00 84.44 97 ALA A O 1
ATOM 762 N N . ASN A 1 98 ? -2.536 -4.038 15.893 1.00 87.12 98 ASN A N 1
ATOM 763 C CA . ASN A 1 98 ? -3.477 -5.083 15.482 1.00 87.12 98 ASN A CA 1
ATOM 764 C C . ASN A 1 98 ? -4.475 -4.602 14.422 1.00 87.12 98 ASN A C 1
ATOM 766 O O . ASN A 1 98 ? -4.755 -5.331 13.469 1.00 87.12 98 ASN A O 1
ATOM 770 N N . ILE A 1 99 ? -4.984 -3.376 14.554 1.00 88.00 99 ILE A N 1
ATOM 771 C CA . ILE A 1 99 ? -5.886 -2.764 13.571 1.00 88.00 99 ILE A CA 1
ATOM 772 C C . ILE A 1 99 ? -5.199 -2.677 12.199 1.00 88.00 99 ILE A C 1
ATOM 774 O O . ILE A 1 99 ? -5.736 -3.148 11.192 1.00 88.00 99 ILE A O 1
ATOM 778 N N . ILE A 1 100 ? -3.974 -2.144 12.165 1.00 88.12 100 ILE A N 1
ATOM 779 C CA . ILE A 1 100 ? -3.180 -2.020 10.934 1.00 88.12 100 ILE A CA 1
ATOM 780 C C . ILE A 1 100 ? -2.864 -3.402 10.353 1.00 88.12 100 ILE A C 1
ATOM 782 O O . ILE A 1 100 ? -3.045 -3.633 9.156 1.00 88.12 100 ILE A O 1
ATOM 786 N N . TYR A 1 101 ? -2.431 -4.340 11.196 1.00 89.25 101 TYR A N 1
ATOM 787 C CA . TYR A 1 101 ? -2.129 -5.710 10.792 1.00 89.25 101 TYR A CA 1
ATOM 788 C C . TYR A 1 101 ? -3.330 -6.388 10.120 1.00 89.25 101 TYR A C 1
ATOM 790 O O . TYR A 1 101 ? -3.193 -6.986 9.050 1.00 89.25 101 TYR A O 1
ATOM 798 N N . ASN A 1 102 ? -4.521 -6.258 10.706 1.00 89.94 102 ASN A N 1
ATOM 799 C CA . ASN A 1 102 ? -5.738 -6.852 10.165 1.00 89.94 102 ASN A CA 1
ATOM 800 C C . ASN A 1 102 ? -6.120 -6.255 8.805 1.00 89.94 102 ASN A C 1
ATOM 802 O O . ASN A 1 102 ? -6.507 -7.004 7.902 1.00 89.94 102 ASN A O 1
ATOM 806 N N . ALA A 1 103 ? -5.963 -4.940 8.631 1.00 90.56 103 ALA A N 1
ATOM 807 C CA . ALA A 1 103 ? -6.190 -4.281 7.347 1.00 90.56 103 ALA A CA 1
ATOM 808 C C . ALA A 1 103 ? -5.222 -4.792 6.270 1.00 90.56 103 ALA A C 1
ATOM 810 O O . ALA A 1 103 ? -5.657 -5.192 5.188 1.00 90.56 103 ALA A O 1
ATOM 811 N N . ILE A 1 104 ? -3.925 -4.871 6.588 1.00 90.06 104 ILE A N 1
ATOM 812 C CA . ILE A 1 104 ? -2.902 -5.413 5.683 1.00 90.06 104 ILE A CA 1
ATOM 813 C C . ILE A 1 104 ? -3.242 -6.853 5.288 1.00 90.06 104 ILE A C 1
ATOM 815 O O . ILE A 1 104 ? -3.242 -7.192 4.105 1.00 90.06 104 ILE A O 1
ATOM 819 N N . ARG A 1 105 ? -3.580 -7.701 6.268 1.00 90.38 105 ARG A N 1
ATOM 820 C CA . ARG A 1 105 ? -3.923 -9.110 6.033 1.00 90.38 105 ARG A CA 1
ATOM 821 C C . ARG A 1 105 ? -5.115 -9.255 5.090 1.00 90.38 105 ARG A C 1
ATOM 823 O O . ARG A 1 105 ? -5.068 -10.089 4.191 1.00 90.38 105 ARG A O 1
ATOM 830 N N . LYS A 1 106 ? -6.150 -8.427 5.258 1.00 89.25 106 LYS A N 1
ATOM 831 C CA . LYS A 1 106 ? -7.314 -8.388 4.361 1.00 89.25 106 LYS A CA 1
ATOM 832 C C . LYS A 1 106 ? -6.914 -8.004 2.932 1.00 89.25 106 LYS A C 1
ATOM 834 O O . LYS A 1 106 ? -7.412 -8.601 1.981 1.00 89.25 106 LYS A O 1
ATOM 839 N N . GLY A 1 107 ? -5.978 -7.067 2.778 1.00 87.25 107 GLY A N 1
ATOM 840 C CA . GLY A 1 107 ? -5.479 -6.636 1.469 1.00 87.25 107 GLY A CA 1
ATOM 841 C C . GLY A 1 107 ? -4.739 -7.726 0.684 1.00 87.25 107 GLY A C 1
ATOM 842 O O . GLY A 1 107 ? -4.758 -7.715 -0.541 1.00 87.25 107 GLY A O 1
ATOM 843 N N . PHE A 1 108 ? -4.138 -8.705 1.363 1.00 86.50 108 PHE A N 1
ATOM 844 C CA . PHE A 1 108 ? -3.514 -9.869 0.714 1.00 86.50 108 PHE A CA 1
ATOM 845 C C . PHE A 1 108 ? -4.484 -11.016 0.397 1.00 86.50 108 PHE A C 1
ATOM 847 O O . PHE A 1 108 ? -4.081 -11.998 -0.218 1.00 86.50 108 PHE A O 1
ATOM 854 N N . GLN A 1 109 ? -5.738 -10.924 0.840 1.00 83.06 109 GLN A N 1
ATOM 855 C CA . GLN A 1 109 ? -6.785 -11.926 0.599 1.00 83.06 109 GLN A CA 1
ATOM 856 C C . GLN A 1 109 ? -7.819 -11.470 -0.442 1.00 83.06 109 GLN A C 1
ATOM 858 O O . GLN A 1 109 ? -8.772 -12.203 -0.701 1.00 83.06 109 GLN A O 1
ATOM 863 N N . SER A 1 110 ? -7.667 -10.247 -0.958 1.00 71.69 110 SER A N 1
ATOM 864 C CA . SER A 1 110 ? -8.578 -9.600 -1.912 1.00 71.69 110 SER A CA 1
ATOM 865 C C . SER A 1 110 ? -8.214 -9.966 -3.344 1.00 71.69 110 SER A C 1
ATOM 867 O O . SER A 1 110 ? -9.154 -1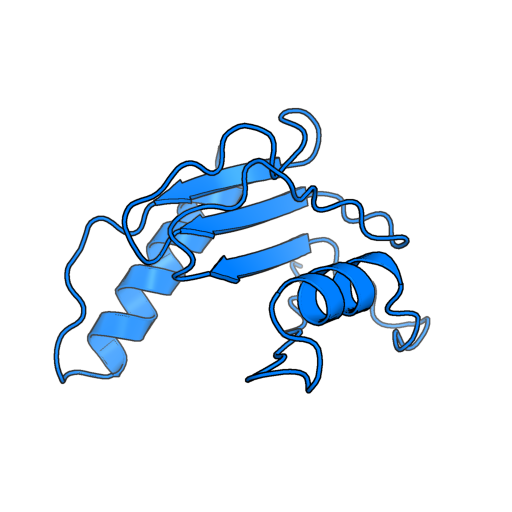0.161 -4.142 1.00 71.69 110 SER A O 1
#

Nearest PDB structures (foldseek):
  3ppx-assembly1_A  TM=2.771E-01  e=8.380E+00  Homo sapiens

Organism: Cylicostephanus goldi (NCBI:txid71465)